Protein AF-W6RAJ9-F1 (afdb_monomer)

Structure (mmCIF, N/CA/C/O backbone):
data_AF-W6RAJ9-F1
#
_entry.id   AF-W6RAJ9-F1
#
loop_
_atom_site.group_PDB
_atom_site.id
_atom_site.type_symbol
_atom_site.label_atom_id
_atom_site.label_alt_id
_atom_site.label_comp_id
_atom_site.label_asym_id
_atom_site.label_entity_id
_atom_site.label_seq_id
_atom_site.pdbx_PDB_ins_code
_atom_site.Cartn_x
_atom_site.Cartn_y
_atom_site.Cartn_z
_atom_site.occupancy
_atom_site.B_iso_or_equiv
_atom_site.auth_seq_id
_atom_site.auth_comp_id
_atom_site.auth_asym_id
_atom_site.auth_atom_id
_atom_site.pdbx_PDB_model_num
ATOM 1 N N . MET A 1 1 ? -16.326 -0.718 4.144 1.00 90.25 1 MET A N 1
ATOM 2 C CA . MET A 1 1 ? -15.715 0.630 4.061 1.00 90.25 1 MET A CA 1
ATOM 3 C C . MET A 1 1 ? -14.708 0.658 2.920 1.00 90.25 1 MET A C 1
ATOM 5 O O . MET A 1 1 ? -14.387 -0.408 2.413 1.00 90.25 1 MET A O 1
ATOM 9 N N . VAL A 1 2 ? -14.248 1.837 2.488 1.00 97.06 2 VAL A N 1
ATOM 10 C CA . VAL A 1 2 ? -13.299 1.982 1.366 1.00 97.06 2 VAL A CA 1
ATOM 11 C C . VAL A 1 2 ? -12.190 2.961 1.750 1.00 97.06 2 VAL A C 1
ATOM 13 O O . VAL A 1 2 ? -12.490 4.107 2.095 1.00 97.06 2 VAL A O 1
ATOM 16 N N . GLY A 1 3 ? -10.938 2.509 1.661 1.00 97.88 3 GLY A N 1
ATOM 17 C CA . GLY A 1 3 ? -9.744 3.350 1.745 1.00 97.88 3 GLY A CA 1
ATOM 18 C C . GLY A 1 3 ? -9.281 3.805 0.364 1.00 97.88 3 GLY A C 1
ATOM 19 O O . GLY A 1 3 ? -9.455 3.084 -0.620 1.00 97.88 3 GLY A O 1
ATOM 20 N N . ARG A 1 4 ? -8.726 5.010 0.276 1.00 98.50 4 ARG A N 1
ATOM 21 C CA . ARG A 1 4 ? -8.196 5.617 -0.945 1.00 98.50 4 ARG A CA 1
ATOM 22 C C . ARG A 1 4 ? -6.822 6.204 -0.666 1.00 98.50 4 ARG A C 1
ATOM 24 O O . ARG A 1 4 ? -6.614 6.853 0.352 1.00 98.50 4 ARG A O 1
ATOM 31 N N . GLY A 1 5 ? -5.912 5.996 -1.603 1.00 98.50 5 GLY A N 1
ATOM 32 C CA . GLY A 1 5 ? -4.586 6.590 -1.604 1.00 98.50 5 GLY A CA 1
ATOM 33 C C . GLY A 1 5 ? -4.219 6.997 -3.021 1.00 98.50 5 GLY A C 1
ATOM 34 O O . GLY A 1 5 ? -4.686 6.394 -3.988 1.00 98.50 5 GLY A O 1
ATOM 35 N N . GLU A 1 6 ? -3.410 8.040 -3.132 1.00 98.69 6 GLU A N 1
ATOM 36 C CA . GLU A 1 6 ? -2.940 8.586 -4.401 1.00 98.69 6 GLU A CA 1
ATOM 37 C C . GLU A 1 6 ? -1.414 8.497 -4.454 1.00 98.69 6 GLU A C 1
ATOM 39 O O . GLU A 1 6 ? -0.726 8.503 -3.431 1.00 98.69 6 GLU A O 1
ATOM 44 N N . CYS A 1 7 ? -0.866 8.411 -5.658 1.00 98.69 7 CYS A N 1
ATOM 45 C CA . CYS A 1 7 ? 0.553 8.620 -5.882 1.00 98.69 7 CYS A CA 1
ATOM 46 C C . CYS A 1 7 ? 0.781 9.299 -7.227 1.00 98.69 7 CYS A C 1
ATOM 48 O O . CYS A 1 7 ? -0.093 9.306 -8.094 1.00 98.69 7 CYS A O 1
ATOM 50 N N . VAL A 1 8 ? 1.988 9.830 -7.403 1.00 98.44 8 VAL A N 1
ATOM 51 C CA . VAL A 1 8 ? 2.429 10.439 -8.656 1.00 98.44 8 VAL A CA 1
ATOM 52 C C . VAL A 1 8 ? 3.676 9.691 -9.126 1.00 98.44 8 VAL A C 1
ATOM 54 O O . VAL A 1 8 ? 4.726 9.847 -8.499 1.00 98.44 8 VAL A O 1
ATOM 57 N N . PRO A 1 9 ? 3.591 8.879 -10.199 1.00 98.00 9 PRO A N 1
ATOM 58 C CA . PRO A 1 9 ? 4.754 8.215 -10.775 1.00 98.00 9 PRO A CA 1
ATOM 59 C C . PRO A 1 9 ? 5.817 9.233 -11.173 1.00 98.00 9 PRO A C 1
ATOM 61 O O . PRO A 1 9 ? 5.545 10.182 -11.917 1.00 98.00 9 PRO A O 1
ATOM 64 N N . TYR A 1 10 ? 7.043 9.026 -10.708 1.00 97.44 10 TYR A N 1
ATOM 65 C CA . TYR A 1 10 ? 8.122 9.969 -10.923 1.00 97.44 10 TYR A CA 1
ATOM 66 C C . TYR A 1 10 ? 9.160 9.448 -11.920 1.00 97.44 10 TYR A C 1
ATOM 68 O O . TYR A 1 10 ? 10.085 8.703 -11.589 1.00 97.44 10 TYR A O 1
ATOM 76 N N . ARG A 1 11 ? 9.050 9.919 -13.171 1.00 95.25 11 ARG A N 1
ATOM 77 C CA . ARG A 1 11 ? 9.911 9.514 -14.302 1.00 95.25 11 ARG A CA 1
ATOM 78 C C . ARG A 1 11 ? 11.407 9.619 -13.999 1.00 95.25 11 ARG A C 1
ATOM 80 O O . ARG A 1 11 ? 12.193 8.808 -14.479 1.00 95.25 11 ARG A O 1
ATOM 87 N N . ARG A 1 12 ? 11.818 10.596 -13.182 1.00 97.62 12 ARG A N 1
ATOM 88 C CA . ARG A 1 12 ? 13.221 10.781 -12.774 1.00 97.62 12 ARG A CA 1
ATOM 89 C C . ARG A 1 12 ? 13.800 9.558 -12.048 1.00 97.62 12 ARG A C 1
ATOM 91 O O . ARG A 1 12 ? 15.017 9.368 -12.100 1.00 97.62 12 ARG A O 1
ATOM 98 N N . TYR A 1 13 ? 12.957 8.757 -11.399 1.00 96.56 13 TYR A N 1
ATOM 99 C CA . TYR A 1 13 ? 13.322 7.517 -10.705 1.00 96.56 13 TYR A CA 1
ATOM 100 C C . TYR A 1 13 ? 12.989 6.256 -11.513 1.00 96.56 13 TYR A C 1
ATOM 102 O O . TYR A 1 13 ? 13.058 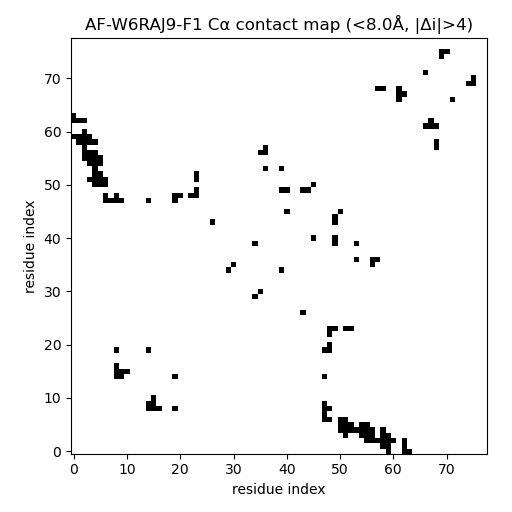5.154 -10.984 1.00 96.56 13 TYR A O 1
ATOM 110 N N . GLY A 1 14 ? 12.665 6.403 -12.800 1.00 96.81 14 GLY A N 1
ATOM 111 C CA . GLY A 1 14 ? 12.328 5.277 -13.672 1.00 96.81 14 GLY A CA 1
ATOM 112 C C . GLY A 1 14 ? 10.889 4.777 -13.525 1.00 96.81 14 GLY A C 1
ATOM 113 O O . GLY A 1 14 ? 10.556 3.727 -14.067 1.00 96.81 14 GLY A O 1
ATOM 114 N N . GLU A 1 15 ? 10.023 5.510 -12.823 1.00 98.50 15 GLU A N 1
ATOM 115 C CA . GLU A 1 15 ? 8.610 5.152 -12.699 1.00 98.50 15 GLU A CA 1
ATOM 116 C C . GLU A 1 15 ? 7.801 5.619 -13.917 1.00 98.50 15 GLU A C 1
ATOM 118 O O . GLU A 1 15 ? 8.012 6.712 -14.454 1.00 98.50 15 GLU A O 1
ATOM 123 N N . THR A 1 16 ? 6.830 4.804 -14.325 1.00 98.50 16 THR A N 1
ATOM 124 C CA . THR A 1 16 ? 5.813 5.147 -15.326 1.00 98.50 16 THR A CA 1
ATOM 125 C C . THR A 1 16 ? 4.429 4.848 -14.757 1.00 98.50 16 THR A C 1
ATOM 127 O O . THR A 1 16 ? 4.310 4.185 -13.726 1.00 98.50 16 THR A O 1
ATOM 130 N N . MET A 1 17 ? 3.367 5.336 -15.405 1.00 98.19 17 MET A N 1
ATOM 131 C CA . MET A 1 17 ? 2.002 5.017 -14.971 1.00 98.19 17 MET A CA 1
ATOM 132 C C . MET A 1 17 ? 1.755 3.505 -15.019 1.00 98.19 17 MET A C 1
ATOM 134 O O . MET A 1 17 ? 1.194 2.941 -14.086 1.00 98.19 17 MET A O 1
ATOM 138 N N . GLU A 1 18 ? 2.249 2.844 -16.064 1.00 98.50 18 GLU A N 1
ATOM 139 C CA . GLU A 1 18 ? 2.104 1.407 -16.290 1.00 98.50 18 GLU A CA 1
ATOM 140 C C . GLU A 1 18 ? 2.884 0.594 -15.254 1.00 98.50 18 GLU A C 1
ATOM 142 O O . GLU A 1 18 ? 2.339 -0.345 -14.676 1.00 98.50 18 GLU A O 1
ATOM 147 N N . SER A 1 19 ? 4.143 0.958 -14.975 1.00 98.25 19 SER A N 1
ATOM 148 C CA . SER A 1 19 ? 4.958 0.219 -14.005 1.00 98.25 19 SER A CA 1
ATOM 149 C C . SER A 1 19 ? 4.452 0.384 -12.573 1.00 98.25 19 SER A C 1
ATOM 151 O O . SER A 1 19 ? 4.545 -0.554 -11.779 1.00 98.25 19 SER A O 1
ATOM 153 N N . VAL A 1 20 ? 3.890 1.548 -12.236 1.00 98.69 20 VAL A N 1
ATOM 154 C CA . VAL A 1 20 ? 3.270 1.801 -10.930 1.00 98.69 20 VAL A CA 1
ATOM 155 C C . VAL A 1 20 ? 1.936 1.066 -10.803 1.00 98.69 20 VAL A C 1
ATOM 157 O O . VAL A 1 20 ? 1.724 0.397 -9.793 1.00 98.69 20 VAL A O 1
ATOM 160 N N . ALA A 1 21 ? 1.072 1.114 -11.822 1.00 98.56 21 ALA A N 1
ATOM 161 C CA . ALA A 1 21 ? -0.193 0.379 -11.826 1.00 98.56 21 ALA A CA 1
ATOM 162 C C . ALA A 1 21 ? 0.030 -1.135 -11.672 1.00 98.56 21 ALA A C 1
ATOM 164 O O . ALA A 1 21 ? -0.579 -1.758 -10.807 1.00 98.56 21 ALA A O 1
ATOM 165 N N . ALA A 1 22 ? 0.985 -1.705 -12.415 1.00 98.62 22 ALA A N 1
ATOM 166 C CA . ALA A 1 22 ? 1.320 -3.125 -12.320 1.00 98.62 22 ALA A CA 1
ATOM 167 C C . ALA A 1 22 ? 1.792 -3.537 -10.912 1.00 98.62 22 ALA A C 1
ATOM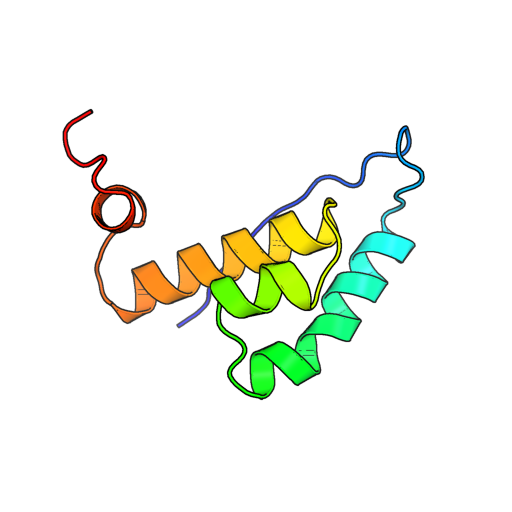 169 O O . ALA A 1 22 ? 1.440 -4.612 -10.428 1.00 98.62 22 ALA A O 1
ATOM 170 N N . GLN A 1 23 ? 2.564 -2.684 -10.230 1.00 98.56 23 GLN A N 1
ATOM 171 C CA . GLN A 1 23 ? 2.985 -2.934 -8.847 1.00 98.56 23 GLN A CA 1
ATOM 172 C C . GLN A 1 23 ? 1.815 -2.873 -7.857 1.00 98.56 23 GLN A C 1
ATOM 174 O O . 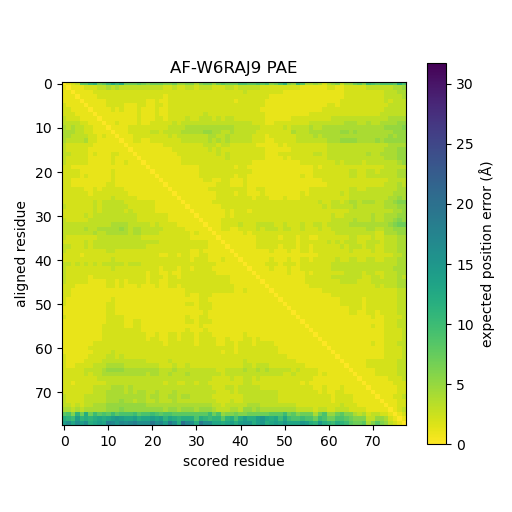GLN A 1 23 ? 1.766 -3.677 -6.926 1.00 98.56 23 GLN A O 1
ATOM 179 N N . ILE A 1 24 ? 0.873 -1.944 -8.051 1.00 98.56 24 ILE A N 1
ATOM 180 C CA . ILE A 1 24 ? -0.340 -1.846 -7.227 1.00 98.56 24 ILE A CA 1
ATOM 181 C C . ILE A 1 24 ? -1.212 -3.094 -7.422 1.00 98.56 24 ILE A C 1
ATOM 183 O O . ILE A 1 24 ? -1.628 -3.706 -6.437 1.00 98.56 24 ILE A O 1
ATOM 187 N N . ASP A 1 25 ? -1.430 -3.526 -8.666 1.00 98.38 25 ASP A N 1
ATOM 188 C CA . ASP A 1 25 ? -2.207 -4.734 -8.972 1.00 98.38 25 ASP A CA 1
ATOM 189 C C . ASP A 1 25 ? -1.569 -5.991 -8.362 1.00 98.38 25 ASP A C 1
ATOM 191 O O . ASP A 1 25 ? -2.263 -6.826 -7.772 1.00 98.38 25 ASP A O 1
ATOM 195 N N . ALA A 1 26 ? -0.237 -6.097 -8.419 1.00 98.12 26 ALA A N 1
ATOM 196 C CA . ALA A 1 26 ? 0.515 -7.197 -7.818 1.00 98.12 26 ALA A CA 1
ATOM 197 C C . ALA A 1 26 ? 0.400 -7.249 -6.281 1.00 98.12 26 ALA A C 1
ATOM 199 O O . ALA A 1 26 ? 0.500 -8.329 -5.697 1.00 98.12 26 ALA A O 1
ATOM 200 N N . ALA A 1 27 ? 0.146 -6.116 -5.616 1.00 97.62 27 ALA A N 1
ATOM 201 C CA . ALA A 1 27 ? -0.105 -6.074 -4.174 1.00 97.62 27 ALA A CA 1
ATOM 202 C C . ALA A 1 27 ? -1.515 -6.570 -3.798 1.00 97.62 27 ALA A C 1
ATOM 204 O O . ALA A 1 27 ? -1.744 -6.985 -2.659 1.00 97.62 27 ALA A O 1
ATOM 205 N N . GLY A 1 28 ? -2.463 -6.577 -4.742 1.00 96.38 28 GLY A N 1
ATOM 206 C CA . GLY A 1 28 ? -3.868 -6.926 -4.513 1.00 96.38 28 GLY A CA 1
ATOM 207 C C . GLY A 1 28 ? -4.097 -8.262 -3.785 1.00 96.38 28 GLY A C 1
ATOM 208 O O . GLY A 1 28 ? -4.848 -8.281 -2.805 1.00 96.38 28 GLY A O 1
ATOM 209 N N . PRO A 1 29 ? -3.473 -9.383 -4.200 1.00 98.00 29 PRO A N 1
ATOM 210 C CA . PRO A 1 29 ? -3.585 -10.660 -3.493 1.00 98.00 29 PRO A CA 1
ATOM 211 C C . PRO A 1 29 ? -3.070 -10.617 -2.048 1.00 98.00 29 PRO A C 1
ATOM 213 O O . PRO A 1 29 ? -3.699 -11.204 -1.171 1.00 98.00 29 PRO A O 1
ATOM 216 N N . LEU A 1 30 ? -1.975 -9.894 -1.781 1.00 96.69 30 LEU A N 1
ATOM 217 C CA . LEU A 1 30 ? -1.417 -9.749 -0.431 1.00 96.69 30 LEU A CA 1
ATOM 218 C C . LEU A 1 30 ? -2.382 -8.979 0.476 1.00 96.69 30 LEU A C 1
ATOM 220 O O . LEU A 1 30 ? -2.671 -9.412 1.589 1.00 96.69 30 LEU A O 1
ATOM 224 N N . ILE A 1 31 ? -2.950 -7.884 -0.033 1.00 95.88 31 ILE A N 1
ATOM 225 C CA . ILE A 1 31 ? -3.945 -7.076 0.685 1.00 95.88 31 ILE A CA 1
ATOM 226 C C . ILE A 1 31 ? -5.197 -7.909 0.989 1.00 95.88 31 ILE A C 1
ATOM 228 O O . ILE A 1 31 ? -5.684 -7.901 2.117 1.00 95.88 31 ILE A O 1
ATOM 232 N N . LYS A 1 32 ? -5.693 -8.691 0.018 1.00 95.56 32 LYS A N 1
ATOM 233 C CA . LYS A 1 32 ? -6.810 -9.632 0.236 1.00 95.56 32 LYS A CA 1
ATOM 234 C C . LYS A 1 32 ? -6.483 -10.703 1.280 1.00 95.56 32 LYS A C 1
ATOM 236 O O . LYS A 1 32 ? -7.387 -11.155 1.974 1.00 95.56 32 LYS A O 1
ATOM 241 N N . GLY A 1 33 ? -5.212 -11.086 1.392 1.00 96.19 33 GLY A N 1
ATOM 242 C CA . GLY A 1 33 ? -4.696 -11.996 2.414 1.00 96.19 33 GLY A CA 1
ATOM 243 C C . GLY A 1 33 ? -4.543 -11.378 3.808 1.00 96.19 33 GLY A C 1
ATOM 244 O O . GLY A 1 33 ? -4.130 -12.085 4.721 1.00 96.19 33 GLY A O 1
ATOM 245 N N . GLY A 1 3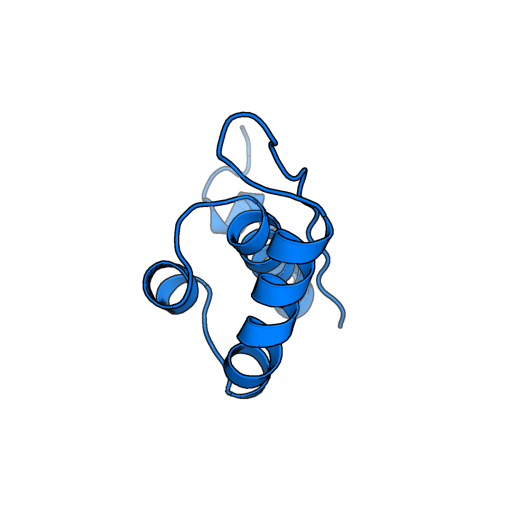4 ? -4.880 -10.097 3.992 1.00 95.38 34 GLY A N 1
ATOM 246 C CA . GLY A 1 34 ? -4.816 -9.419 5.288 1.00 95.38 34 GLY A CA 1
ATOM 247 C C . GLY A 1 34 ? -3.488 -8.722 5.584 1.00 95.38 34 GLY A C 1
ATOM 248 O O . GLY A 1 34 ? -3.219 -8.445 6.749 1.00 95.38 34 GLY A O 1
ATOM 249 N N . LEU A 1 35 ? -2.674 -8.429 4.560 1.00 97.19 35 LEU A N 1
ATOM 250 C CA . LEU A 1 35 ? -1.433 -7.662 4.706 1.00 97.19 35 LEU A CA 1
ATOM 251 C C . LEU A 1 35 ? -1.665 -6.361 5.493 1.00 97.19 35 LEU A C 1
ATOM 253 O O . LEU A 1 35 ? -2.496 -5.527 5.126 1.00 97.19 35 LEU A O 1
ATOM 257 N N . THR A 1 36 ? -0.872 -6.171 6.541 1.00 96.56 36 THR A N 1
ATOM 258 C CA . THR A 1 36 ? -0.852 -4.951 7.357 1.00 96.56 36 THR A CA 1
ATOM 259 C C . THR A 1 36 ? 0.037 -3.864 6.745 1.00 96.56 36 THR A C 1
ATOM 261 O O . THR A 1 36 ? 0.936 -4.137 5.942 1.00 96.56 36 THR A O 1
ATOM 264 N N . ARG A 1 37 ? -0.134 -2.605 7.176 1.00 95.56 37 ARG A N 1
ATOM 265 C CA . ARG A 1 37 ? 0.756 -1.499 6.764 1.00 95.56 37 ARG A CA 1
ATOM 266 C C . ARG A 1 37 ? 2.222 -1.735 7.111 1.00 95.56 37 ARG A C 1
ATOM 268 O O . ARG A 1 37 ? 3.109 -1.297 6.382 1.00 95.56 37 ARG A O 1
ATOM 275 N N . GLN A 1 38 ? 2.500 -2.416 8.219 1.00 96.12 38 GLN A N 1
ATOM 276 C CA . GLN A 1 38 ? 3.865 -2.725 8.638 1.00 96.12 38 GLN A CA 1
ATOM 277 C C . GLN A 1 38 ? 4.498 -3.779 7.721 1.00 96.12 38 GLN A C 1
ATOM 279 O O . GLN A 1 38 ? 5.663 -3.647 7.342 1.00 96.12 38 GLN A O 1
ATOM 284 N N . GLU A 1 39 ? 3.736 -4.795 7.317 1.00 97.75 39 GLU A N 1
ATOM 285 C CA . GLU A 1 39 ? 4.198 -5.824 6.378 1.00 97.75 39 GLU A CA 1
ATOM 286 C C . GLU A 1 39 ? 4.382 -5.271 4.961 1.00 97.75 39 GLU A C 1
ATOM 288 O O . GLU A 1 39 ? 5.331 -5.658 4.273 1.00 97.75 39 GLU A O 1
ATOM 293 N N . LEU A 1 40 ? 3.554 -4.301 4.552 1.00 98.12 40 LEU A N 1
ATOM 294 C CA . LEU A 1 40 ? 3.675 -3.599 3.270 1.00 98.12 40 LEU A CA 1
ATOM 295 C C . LEU A 1 40 ? 5.083 -3.035 3.039 1.00 98.12 40 LEU A C 1
ATOM 297 O O . LEU A 1 40 ? 5.600 -3.108 1.925 1.00 98.12 40 LEU A O 1
ATOM 301 N N . GLN A 1 41 ? 5.735 -2.525 4.089 1.00 97.75 41 GLN A N 1
ATOM 302 C CA . GLN A 1 41 ? 7.076 -1.936 3.984 1.00 97.75 41 GLN A CA 1
ATOM 303 C C . GLN A 1 41 ? 8.144 -2.943 3.542 1.00 97.75 41 GLN A C 1
ATOM 305 O O . GLN A 1 41 ? 9.164 -2.545 2.980 1.00 97.75 41 GLN A O 1
ATOM 310 N N . ARG A 1 42 ? 7.913 -4.236 3.801 1.00 97.00 42 ARG A N 1
ATOM 311 C CA . ARG A 1 42 ? 8.782 -5.341 3.374 1.00 97.00 42 ARG A CA 1
ATOM 312 C C . ARG A 1 42 ? 8.317 -5.958 2.058 1.00 97.00 42 ARG A C 1
ATOM 314 O O . ARG A 1 42 ? 9.151 -6.413 1.285 1.00 97.00 42 ARG A O 1
ATOM 321 N N . ALA A 1 43 ? 7.007 -5.979 1.81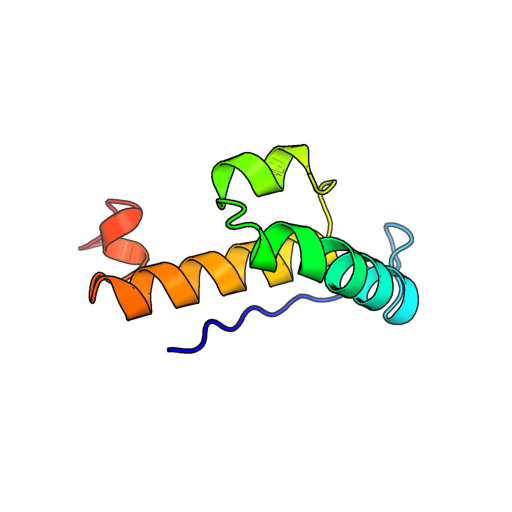7 1.00 97.38 43 ALA A N 1
ATOM 322 C CA . ALA A 1 43 ? 6.414 -6.559 0.616 1.00 97.38 43 ALA A CA 1
ATOM 323 C C . ALA A 1 43 ? 6.588 -5.682 -0.634 1.00 97.38 43 ALA A C 1
ATOM 325 O O . ALA A 1 43 ? 6.640 -6.208 -1.743 1.00 97.38 43 ALA A O 1
ATOM 326 N N . MET A 1 44 ? 6.679 -4.358 -0.469 1.00 98.25 44 MET A N 1
ATOM 327 C CA . MET A 1 44 ? 6.841 -3.412 -1.572 1.00 98.25 44 MET A CA 1
ATOM 328 C C . MET A 1 44 ? 8.084 -2.528 -1.388 1.00 98.25 44 MET A C 1
ATOM 330 O O . MET A 1 44 ? 8.327 -2.014 -0.286 1.00 98.25 44 MET A O 1
ATOM 334 N N . PRO A 1 45 ? 8.854 -2.282 -2.465 1.00 97.62 45 PRO A N 1
ATOM 335 C CA . PRO A 1 45 ? 9.956 -1.330 -2.428 1.00 97.62 45 PRO A CA 1
ATOM 336 C C . PRO A 1 45 ? 9.446 0.109 -2.217 1.00 97.62 45 PRO A C 1
ATOM 338 O O . PRO A 1 45 ? 8.272 0.399 -2.463 1.00 97.62 45 PRO A O 1
ATOM 341 N N . PRO A 1 46 ? 10.306 1.038 -1.762 1.00 98.31 46 PRO A N 1
ATOM 342 C CA . PRO A 1 46 ? 9.969 2.458 -1.749 1.00 98.31 46 PRO A CA 1
ATOM 343 C C . PRO A 1 46 ? 9.690 2.961 -3.172 1.00 98.31 46 PRO A C 1
ATOM 345 O O . PRO A 1 46 ? 10.471 2.702 -4.083 1.00 98.31 46 PRO A O 1
ATOM 348 N N . GLY A 1 47 ? 8.592 3.697 -3.342 1.00 98.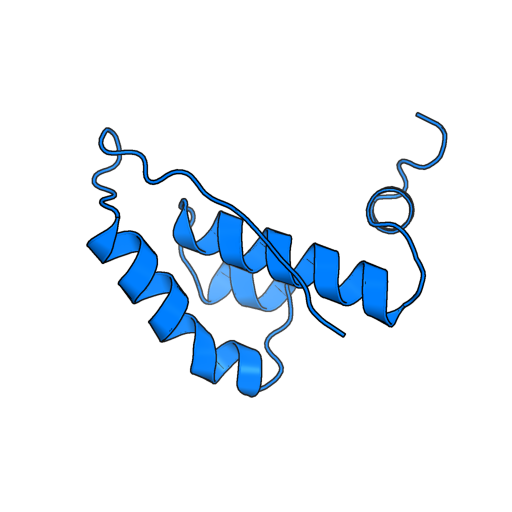38 47 GLY A N 1
ATOM 349 C CA . GLY A 1 47 ? 8.166 4.253 -4.627 1.00 98.38 47 GLY A CA 1
ATOM 350 C C . GLY A 1 47 ? 6.709 4.712 -4.603 1.00 98.38 47 GLY A C 1
ATOM 351 O O . GLY A 1 47 ? 6.003 4.531 -3.603 1.00 98.38 47 GLY A O 1
ATOM 352 N N . ALA A 1 48 ? 6.250 5.285 -5.713 1.00 98.75 48 ALA A N 1
ATOM 353 C CA . ALA A 1 48 ? 4.893 5.792 -5.886 1.00 98.75 48 ALA A CA 1
ATOM 354 C C . ALA A 1 48 ? 3.839 4.701 -5.639 1.00 98.75 48 ALA A C 1
ATOM 356 O O . ALA A 1 48 ? 2.876 4.933 -4.910 1.00 98.75 48 ALA A O 1
ATOM 357 N N . ALA A 1 49 ? 4.060 3.482 -6.142 1.00 98.69 49 ALA A N 1
ATOM 358 C CA . ALA A 1 49 ? 3.138 2.363 -5.929 1.00 98.69 49 ALA A CA 1
ATOM 359 C C . ALA A 1 49 ? 2.900 2.083 -4.437 1.00 98.69 49 ALA A C 1
ATOM 361 O O . ALA A 1 49 ? 1.755 2.000 -3.990 1.00 98.69 49 ALA A O 1
ATOM 362 N N . ARG A 1 50 ? 3.978 2.011 -3.642 1.00 98.75 50 ARG A N 1
ATOM 363 C CA . ARG A 1 50 ? 3.867 1.806 -2.193 1.00 98.75 50 ARG A CA 1
ATOM 364 C C . ARG A 1 50 ? 3.207 2.993 -1.500 1.00 98.75 50 ARG A C 1
ATOM 366 O O . ARG A 1 50 ? 2.441 2.767 -0.574 1.00 98.75 50 ARG A O 1
ATOM 373 N N . ASN A 1 51 ? 3.454 4.224 -1.954 1.00 98.75 51 ASN A N 1
ATOM 374 C CA . ASN A 1 51 ? 2.786 5.412 -1.416 1.00 98.75 51 ASN A CA 1
ATOM 375 C C . ASN A 1 51 ? 1.260 5.317 -1.550 1.00 98.75 51 ASN A C 1
ATOM 377 O O . ASN A 1 51 ? 0.548 5.489 -0.566 1.00 98.75 51 ASN A O 1
ATOM 381 N N . ALA A 1 52 ? 0.755 4.984 -2.743 1.00 98.81 52 ALA A N 1
ATOM 382 C CA . ALA A 1 52 ? -0.686 4.855 -2.955 1.00 98.81 52 ALA A CA 1
ATOM 383 C C . ALA A 1 52 ? -1.304 3.768 -2.065 1.00 98.81 52 ALA A C 1
ATOM 385 O O . ALA A 1 52 ? -2.332 4.006 -1.432 1.00 98.81 52 ALA A O 1
ATOM 386 N N . VAL A 1 53 ? -0.675 2.590 -1.988 1.00 98.62 53 VAL A N 1
ATOM 387 C CA . VAL A 1 53 ? -1.194 1.475 -1.180 1.00 98.62 53 VAL A CA 1
ATOM 388 C C . VAL A 1 53 ? -1.126 1.793 0.316 1.00 98.62 53 VAL A C 1
ATOM 390 O O . VAL A 1 53 ? -2.110 1.580 1.019 1.00 98.62 53 VAL A O 1
ATOM 393 N N . ASP A 1 54 ? -0.015 2.347 0.806 1.00 98.69 54 ASP A N 1
ATOM 394 C CA . ASP A 1 54 ? 0.152 2.703 2.221 1.00 98.69 54 ASP A CA 1
ATOM 395 C C . ASP A 1 54 ? -0.884 3.745 2.661 1.00 98.69 54 ASP A C 1
ATOM 397 O O . ASP A 1 54 ? -1.592 3.537 3.649 1.00 98.69 54 ASP A O 1
ATOM 401 N N . CYS A 1 55 ? -1.060 4.815 1.877 1.00 98.62 55 CYS A N 1
ATOM 402 C CA . CYS A 1 55 ? -2.081 5.827 2.141 1.00 98.62 55 CYS A CA 1
ATOM 403 C C . CYS A 1 55 ? -3.502 5.243 2.094 1.00 98.62 55 CYS A C 1
ATOM 405 O O . CYS A 1 55 ? -4.332 5.591 2.934 1.00 98.62 55 CYS A O 1
ATOM 407 N N . ALA A 1 56 ? -3.788 4.332 1.157 1.00 98.62 56 ALA A N 1
ATOM 408 C CA . ALA A 1 56 ? -5.092 3.678 1.080 1.00 98.62 56 ALA A CA 1
ATOM 409 C C . ALA A 1 56 ? -5.384 2.810 2.312 1.00 98.62 56 ALA A C 1
ATOM 411 O O . ALA A 1 56 ? -6.515 2.809 2.802 1.00 98.62 56 ALA A O 1
ATOM 412 N N . LEU A 1 57 ? -4.378 2.101 2.833 1.00 98.31 57 LEU A N 1
ATOM 413 C CA . LEU A 1 57 ? -4.510 1.324 4.064 1.00 98.31 57 LEU A CA 1
ATOM 414 C C . LEU A 1 57 ? -4.694 2.231 5.286 1.00 98.31 57 LEU A C 1
ATOM 416 O O . LEU A 1 57 ? -5.551 1.945 6.118 1.00 98.31 57 LEU A O 1
ATOM 420 N N . TRP A 1 58 ? -3.971 3.352 5.366 1.00 98.38 58 TRP A N 1
ATOM 421 C CA . TRP A 1 58 ? -4.173 4.355 6.419 1.00 98.38 58 TRP A CA 1
ATOM 422 C C . TRP A 1 58 ? -5.606 4.892 6.438 1.00 98.38 58 TRP A C 1
ATOM 424 O O . TRP A 1 58 ? -6.242 4.933 7.491 1.00 98.38 58 TRP A O 1
ATOM 434 N N . ASP A 1 59 ? -6.126 5.279 5.273 1.00 98.56 59 ASP A N 1
ATOM 435 C CA . ASP A 1 59 ? -7.493 5.780 5.131 1.00 98.56 59 ASP A CA 1
ATOM 436 C C . ASP A 1 59 ? -8.527 4.700 5.497 1.00 98.56 59 ASP A C 1
ATOM 438 O O . ASP A 1 59 ? -9.496 4.975 6.206 1.00 98.56 59 ASP A O 1
ATOM 442 N N . LEU A 1 60 ? -8.303 3.446 5.083 1.00 97.81 60 LEU A N 1
ATOM 443 C CA . LEU A 1 60 ? -9.170 2.321 5.442 1.00 97.81 60 LEU A CA 1
ATOM 444 C C . LEU A 1 60 ? -9.178 2.046 6.952 1.00 97.81 60 LEU A C 1
ATOM 446 O O . LEU A 1 60 ? -10.251 1.864 7.524 1.00 97.81 60 LEU A O 1
ATOM 450 N N . GLU A 1 61 ? -8.011 2.007 7.595 1.00 97.12 61 GLU A N 1
ATOM 451 C CA . GLU A 1 61 ? -7.878 1.776 9.038 1.00 97.12 61 GLU A CA 1
ATOM 452 C C . GLU A 1 61 ? -8.559 2.878 9.851 1.00 97.12 61 GLU A C 1
ATOM 454 O O . GLU A 1 61 ? -9.310 2.584 10.787 1.00 97.12 61 GLU A O 1
ATOM 459 N N . ALA A 1 62 ? -8.355 4.140 9.469 1.00 97.94 62 ALA A N 1
ATOM 460 C CA . ALA A 1 62 ? -8.983 5.275 10.135 1.00 97.94 62 ALA A CA 1
ATOM 461 C C . ALA A 1 62 ? -10.511 5.216 10.033 1.00 97.94 62 ALA A C 1
ATOM 463 O O . ALA A 1 62 ? -1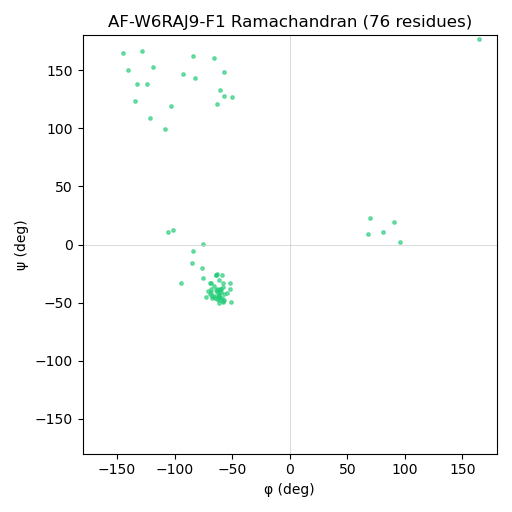1.230 5.387 11.016 1.00 97.94 62 ALA A O 1
ATOM 464 N N . LYS A 1 63 ? -11.011 4.889 8.841 1.00 97.88 63 LYS A N 1
ATOM 465 C CA . LYS A 1 63 ? -12.435 4.681 8.582 1.00 97.88 63 LYS A CA 1
ATOM 466 C C . LYS A 1 63 ? -13.009 3.526 9.400 1.00 97.88 63 LYS A C 1
ATOM 468 O O . LYS A 1 63 ? -14.016 3.717 10.072 1.00 97.88 63 LYS A O 1
ATOM 473 N N . ASN A 1 64 ? -12.365 2.360 9.376 1.00 96.81 64 ASN A N 1
ATOM 474 C CA . ASN A 1 64 ? -12.832 1.164 10.084 1.00 96.81 64 ASN A CA 1
ATOM 475 C C . ASN A 1 64 ? -12.855 1.347 11.605 1.00 96.81 64 ASN A C 1
ATOM 477 O O . ASN A 1 64 ? -13.761 0.845 12.264 1.00 96.81 64 ASN A O 1
ATOM 481 N N . SER A 1 65 ? -11.863 2.043 12.160 1.00 96.62 65 SER A N 1
ATOM 482 C CA . SER A 1 65 ? -11.754 2.279 13.605 1.00 96.62 65 SER A CA 1
ATOM 483 C C . SER A 1 65 ? -12.552 3.490 14.094 1.00 96.62 65 SER A C 1
ATOM 485 O O . SER A 1 65 ? -12.744 3.644 15.297 1.00 96.62 65 SER A O 1
ATOM 487 N N . GLY A 1 66 ? -12.979 4.377 13.189 1.00 97.38 66 GLY A N 1
ATOM 488 C CA . GLY A 1 66 ? -13.512 5.692 13.550 1.00 97.38 66 GLY A CA 1
ATOM 489 C C . GLY A 1 66 ? -12.461 6.639 14.146 1.00 97.38 66 GLY A C 1
ATOM 490 O O . GLY A 1 66 ? -12.818 7.711 14.632 1.00 97.38 66 GLY A O 1
ATOM 491 N N . ASN A 1 67 ? -11.176 6.270 14.117 1.00 97.56 67 ASN A N 1
ATOM 492 C CA . ASN A 1 67 ? -10.082 7.070 14.650 1.00 97.56 67 ASN A CA 1
ATOM 493 C C . ASN A 1 67 ? -9.322 7.756 13.514 1.00 97.56 67 ASN A C 1
ATOM 495 O O . ASN A 1 67 ? -8.733 7.093 12.665 1.00 97.56 67 ASN A O 1
ATOM 499 N N . ALA A 1 68 ? -9.292 9.089 13.501 1.00 97.31 68 ALA A N 1
ATOM 500 C CA . ALA A 1 68 ? -8.576 9.832 12.468 1.00 97.31 68 ALA A CA 1
ATOM 501 C C . ALA A 1 68 ? -7.082 9.444 12.415 1.00 97.31 68 ALA A C 1
ATOM 503 O O . ALA A 1 68 ? -6.459 9.152 13.440 1.00 97.31 68 ALA A O 1
ATOM 504 N N . VAL A 1 69 ? -6.479 9.494 11.221 1.00 97.56 69 VAL A N 1
ATOM 505 C CA . VAL A 1 69 ? -5.047 9.183 11.027 1.00 97.56 69 VAL A CA 1
ATOM 506 C C . VAL A 1 69 ? -4.164 10.032 11.947 1.00 97.56 69 VAL A C 1
ATOM 508 O O . VAL A 1 69 ? -3.257 9.502 12.581 1.00 97.56 69 VAL A O 1
ATOM 511 N N . ILE A 1 70 ? -4.475 11.324 12.099 1.00 97.75 70 ILE A N 1
ATOM 512 C CA . ILE A 1 70 ? -3.724 12.245 12.966 1.00 97.75 70 ILE A CA 1
ATOM 513 C C . ILE A 1 70 ? -3.679 11.778 14.430 1.00 97.75 70 ILE A C 1
ATOM 515 O O . ILE A 1 70 ? -2.638 11.874 15.078 1.00 97.75 70 ILE A O 1
ATOM 519 N N . ASN A 1 71 ? -4.769 11.187 14.927 1.00 97.44 71 ASN A N 1
ATOM 520 C CA . ASN A 1 71 ? -4.828 10.622 16.274 1.00 97.44 71 ASN A CA 1
ATOM 521 C C . ASN A 1 71 ? -3.941 9.378 16.374 1.00 97.44 71 ASN A C 1
ATOM 523 O O . ASN A 1 71 ? -3.215 9.210 17.347 1.00 97.44 71 ASN A O 1
ATOM 527 N N . SER A 1 72 ? -3.975 8.522 15.350 1.00 95.56 72 SER A N 1
ATOM 528 C CA . SER A 1 72 ? -3.145 7.311 15.276 1.00 95.56 72 SER A CA 1
ATOM 529 C C . SER A 1 72 ? -1.647 7.626 15.202 1.00 95.56 72 SER A C 1
ATOM 531 O O . SER A 1 72 ? -0.825 6.820 15.626 1.00 95.56 72 SER A O 1
ATOM 533 N N . LEU A 1 73 ? -1.292 8.803 14.682 1.00 95.81 73 LEU A N 1
ATOM 534 C CA . LEU A 1 73 ? 0.076 9.321 14.664 1.00 95.81 73 LEU A CA 1
ATOM 535 C C . LEU A 1 73 ? 0.473 10.032 15.970 1.00 95.81 73 LEU A C 1
ATOM 537 O O . LEU A 1 73 ? 1.629 10.420 16.111 1.00 95.81 73 LEU A O 1
ATOM 541 N N . GLY A 1 74 ? -0.452 10.219 16.919 1.00 96.31 74 GLY A N 1
ATOM 542 C CA . GLY A 1 74 ? -0.198 10.971 18.152 1.00 96.31 74 GLY A CA 1
ATOM 543 C C . GLY A 1 74 ? -0.017 12.476 17.928 1.00 96.31 74 GLY A C 1
ATOM 544 O O . GLY A 1 74 ? 0.602 13.147 18.745 1.00 96.31 74 GLY A O 1
ATOM 545 N N . LEU A 1 75 ? -0.540 13.002 16.818 1.00 96.06 75 LEU A N 1
ATOM 546 C CA . LEU A 1 75 ? -0.368 14.391 16.380 1.00 96.06 75 LEU A CA 1
ATOM 547 C C . LEU A 1 75 ? -1.633 15.237 16.591 1.00 96.06 75 LEU A C 1
ATOM 549 O O . LEU A 1 75 ? -1.741 16.341 16.065 1.00 96.06 75 LEU A O 1
ATOM 553 N N . ALA A 1 76 ? -2.620 14.717 17.323 1.00 91.81 76 ALA A N 1
ATOM 554 C CA . ALA 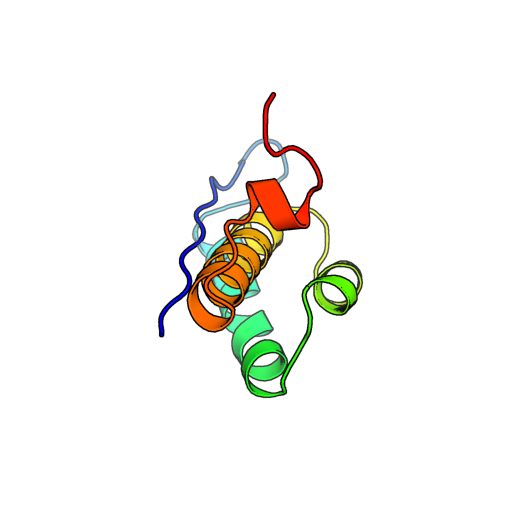A 1 76 ? -3.848 15.445 17.613 1.00 91.81 76 ALA A CA 1
ATOM 555 C C . ALA A 1 76 ? -3.542 16.699 18.451 1.00 91.81 76 ALA A C 1
ATOM 557 O O . ALA A 1 76 ? -3.007 16.590 19.553 1.00 91.81 76 ALA A O 1
ATOM 558 N N . GLY A 1 77 ? -3.900 17.879 17.938 1.00 85.31 77 GLY A N 1
ATOM 559 C CA . GLY A 1 77 ? -3.687 19.162 18.619 1.00 85.31 77 GLY A CA 1
ATOM 560 C C . GLY A 1 77 ? -2.419 19.922 18.211 1.00 85.31 77 GLY A C 1
ATOM 561 O O . GLY A 1 77 ? -2.180 20.992 18.770 1.00 85.31 77 GLY A O 1
ATOM 562 N N . LEU A 1 78 ? -1.638 19.400 17.256 1.00 72.19 78 LEU A N 1
ATOM 563 C CA . LEU A 1 78 ? -0.800 20.238 16.387 1.00 72.19 78 LEU A CA 1
ATOM 564 C C . LEU A 1 78 ? -1.679 21.085 15.459 1.00 72.19 78 LEU A C 1
ATOM 566 O O . LEU A 1 78 ? -1.266 22.229 15.173 1.00 72.19 78 LEU A O 1
#

pLDDT: mean 96.98, std 3.45, range [72.19, 98.81]

Radius of gyration: 13.45 Å; Cα contacts (8 Å, |Δi|>4): 82; chains: 1; bounding box: 29×32×35 Å

Foldseek 3Di:
DWFWFFFDFDVVVVGDPVNLVVLLVVCVVVVVVVDDLVNLPVVDDDGRNSRGVSRRRLRVVCVVVVNHSCVVVVNPPD

Mean predicted aligned error: 2.35 Å

Sequence (78 aa):
MVGRGECVPYRRYGETMESVAAQIDAAGPLIKGGLTRQELQRAMPPGAARNAVDCALWDLEAKNSGNAVINSLGLAGL

Organism: NCBI:txid348824

InterPro domains:
  IPR013341 Mandelate racemase, N-terminal domain [PF02746] (2-74)
  IPR029017 Enolase-like, N-terminal [G3DSA:3.30.390.10] (1-66)
  IPR029017 Enolase-like, N-terminal [SSF54826] (2-74)

Nearest PDB structures (foldseek):
  4gfi-assembly4_D  TM=9.762E-01  e=1.599E-06  Agrobacterium fabrum st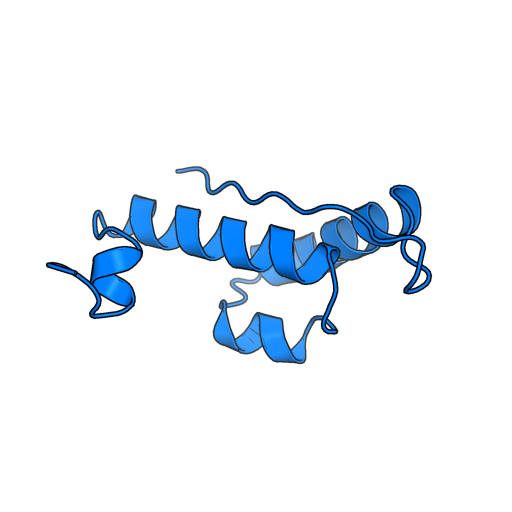r. C58
  1jpd-assembly1_X  TM=9.613E-01  e=2.240E-06  Escherichia coli

Secondary structure (DSSP, 8-state):
----------GGGT--HHHHHHHHHHHHHHHHTT--HHHHHHHS-SSHHHHHHHHHHHHHHHHHHT--HHHHTT-TT-

Solvent-accessible surface area (backbone atoms only — not comparable to full-atom values): 4570 Å² total; per-residue (Å²): 139,81,45,64,46,70,63,69,60,46,58,93,80,72,38,37,70,66,63,30,49,54,50,45,58,68,42,46,66,48,50,75,72,64,59,47,77,75,53,43,66,75,77,38,68,93,51,38,36,44,46,16,53,49,40,15,49,49,42,30,51,20,61,75,69,73,46,56,59,51,55,79,69,72,51,69,91,118